Protein AF-A0A0N7LR91-F1 (afdb_monomer)

Solvent-accessible surface area (backbone atoms only — not comparable to full-atom values): 4216 Å² total; per-residue (Å²): 130,92,74,94,80,82,85,76,70,86,70,67,61,40,63,64,93,68,70,50,75,52,75,53,70,53,70,50,73,45,97,83,61,26,35,42,34,45,32,46,34,43,37,35,34,87,72,77,41,93,42,57,69,46,44,77,48,78,44,82,46,78,42,85,64,129

Foldseek 3Di:
DDDDDDDDDPLPDQQDDDKDKDKDKDKDQDPQRKIWMKMKMKIHRVPPHPHTPIDIDIDIDIGDDD

Mean predicted aligned error: 5.53 Å

Structure (mmCIF, N/CA/C/O backbone):
data_AF-A0A0N7LR91-F1
#
_entry.id   AF-A0A0N7LR91-F1
#
loop_
_atom_site.group_PDB
_atom_site.id
_atom_site.type_symbol
_atom_site.label_atom_id
_atom_site.label_alt_id
_atom_site.label_comp_id
_atom_site.label_asym_id
_atom_site.label_entity_id
_atom_site.label_seq_id
_atom_site.pdbx_PDB_ins_code
_atom_site.Cartn_x
_atom_site.Cartn_y
_atom_site.Cartn_z
_atom_site.occupancy
_atom_site.B_iso_or_equiv
_atom_site.auth_seq_id
_atom_site.auth_comp_id
_atom_site.auth_asym_id
_atom_site.auth_atom_id
_atom_site.pdbx_PDB_model_num
ATOM 1 N N . MET A 1 1 ? 1.498 -10.608 4.367 1.00 48.59 1 MET A N 1
ATOM 2 C CA . MET A 1 1 ? 0.117 -10.473 4.879 1.00 48.59 1 MET A CA 1
ATOM 3 C C . MET A 1 1 ? -0.796 -11.200 3.911 1.00 48.59 1 MET A C 1
ATOM 5 O O . MET A 1 1 ? -0.788 -10.813 2.747 1.00 48.59 1 MET A O 1
ATOM 9 N N . PRO A 1 2 ? -1.504 -12.256 4.335 1.00 58.34 2 PRO A N 1
ATOM 10 C CA . PRO A 1 2 ? -2.554 -12.836 3.510 1.00 58.34 2 PRO A CA 1
ATOM 11 C C . PRO A 1 2 ? -3.656 -11.790 3.304 1.00 58.34 2 PRO A C 1
ATOM 13 O O . PRO A 1 2 ? -3.962 -11.011 4.207 1.00 58.34 2 PRO A O 1
ATOM 16 N N . GLY A 1 3 ? -4.200 -11.729 2.098 1.00 58.00 3 GLY A N 1
ATOM 17 C CA . GLY A 1 3 ? -5.213 -10.760 1.711 1.00 58.00 3 GLY A CA 1
ATOM 18 C C . GLY A 1 3 ? -5.839 -11.169 0.388 1.00 58.00 3 GLY A C 1
ATOM 19 O O . GLY A 1 3 ? -5.220 -11.884 -0.399 1.00 58.00 3 GLY A O 1
ATOM 20 N N . TYR A 1 4 ? -7.073 -10.738 0.156 1.00 66.81 4 TYR A N 1
ATOM 21 C CA . TYR A 1 4 ? -7.733 -10.928 -1.128 1.00 66.81 4 TYR A CA 1
ATOM 22 C C . TYR A 1 4 ? -7.145 -9.945 -2.147 1.00 66.81 4 TYR A C 1
ATOM 24 O O . TYR A 1 4 ? -7.153 -8.734 -1.918 1.00 66.81 4 TYR A O 1
ATOM 32 N N . PHE A 1 5 ? -6.616 -10.466 -3.253 1.00 66.50 5 PHE A N 1
ATOM 33 C CA . PHE A 1 5 ? -6.110 -9.674 -4.371 1.00 66.50 5 PHE A CA 1
ATOM 34 C C . PHE A 1 5 ? -6.912 -10.013 -5.624 1.00 66.50 5 PHE A C 1
ATOM 36 O O . PHE A 1 5 ? -6.881 -11.148 -6.092 1.00 66.50 5 PHE A O 1
ATOM 43 N N . SER A 1 6 ? -7.606 -9.017 -6.170 1.00 66.44 6 SER A N 1
ATOM 44 C CA . SER A 1 6 ? -8.243 -9.106 -7.482 1.00 66.44 6 SER A CA 1
ATOM 45 C C . SER A 1 6 ? -7.386 -8.335 -8.476 1.00 66.44 6 SER A C 1
ATOM 47 O O . SER A 1 6 ? -7.266 -7.114 -8.371 1.00 66.44 6 SER A O 1
ATOM 49 N N . LYS A 1 7 ? -6.764 -9.044 -9.422 1.00 59.66 7 LYS A N 1
ATOM 50 C CA . LYS A 1 7 ? -6.018 -8.423 -10.523 1.00 59.66 7 LYS A CA 1
ATOM 51 C C . LYS A 1 7 ? -7.028 -7.784 -11.482 1.00 59.66 7 LYS A C 1
ATOM 53 O O . LYS A 1 7 ? -7.945 -8.469 -11.920 1.00 59.66 7 LYS A O 1
ATOM 58 N N . SER A 1 8 ? -6.864 -6.502 -11.801 1.00 54.34 8 SER A N 1
ATOM 59 C CA . SER A 1 8 ? -7.605 -5.856 -12.892 1.00 54.34 8 SER A CA 1
ATOM 60 C C . SER A 1 8 ? -6.676 -5.769 -14.101 1.00 54.34 8 SER A C 1
ATOM 62 O O . SER A 1 8 ? -5.610 -5.170 -13.979 1.00 54.34 8 SER A O 1
ATOM 64 N N . GLU A 1 9 ? -7.073 -6.398 -15.210 1.00 59.69 9 GLU A N 1
ATOM 65 C CA . GLU A 1 9 ? -6.369 -6.507 -16.502 1.00 59.69 9 GLU A CA 1
ATOM 66 C C . GLU A 1 9 ? -4.941 -7.106 -16.486 1.00 59.69 9 GLU A C 1
ATOM 68 O O . GLU A 1 9 ? -4.209 -7.112 -15.486 1.00 59.69 9 GLU A O 1
ATOM 73 N N . GLU A 1 10 ? -4.522 -7.661 -17.629 1.00 64.56 10 GLU A N 1
ATOM 74 C CA . GLU A 1 10 ? -3.193 -8.272 -17.810 1.00 64.56 10 GLU A CA 1
ATOM 75 C C . GLU A 1 10 ? -2.028 -7.266 -17.7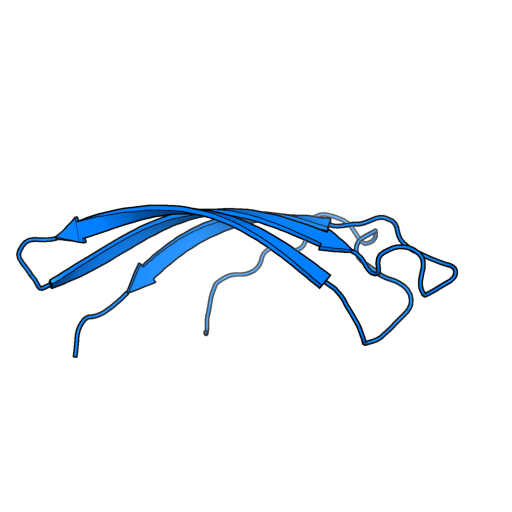68 1.00 64.56 10 GLU A C 1
ATOM 77 O O . GLU A 1 10 ? -0.890 -7.676 -17.554 1.00 64.56 10 GLU A O 1
ATOM 82 N N . LEU A 1 11 ? -2.310 -5.960 -17.824 1.00 64.38 11 LEU A N 1
ATOM 83 C CA . LEU A 1 11 ? -1.354 -4.843 -17.928 1.00 64.38 11 LEU A CA 1
ATOM 84 C C . LEU A 1 11 ? -0.519 -4.544 -16.659 1.00 64.38 11 LEU A C 1
ATOM 86 O O . LEU A 1 11 ? 0.017 -3.453 -16.508 1.00 64.38 11 LEU A O 1
ATOM 90 N N . ASN A 1 12 ? -0.409 -5.490 -15.723 1.00 71.00 12 ASN A N 1
ATOM 91 C CA 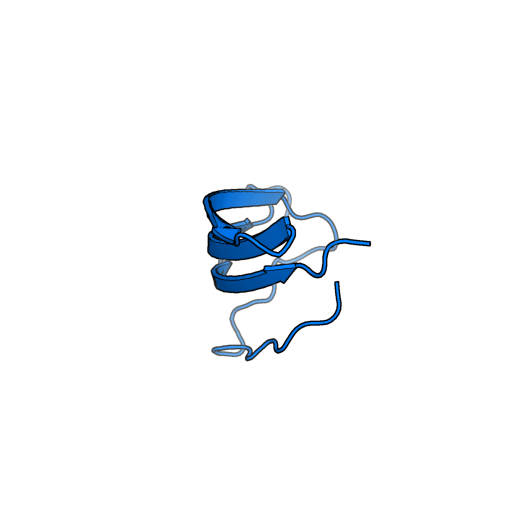. ASN A 1 12 ? 0.296 -5.306 -14.443 1.00 71.00 12 ASN A CA 1
ATOM 92 C C . ASN A 1 12 ? 1.714 -5.907 -14.425 1.00 71.00 12 ASN A C 1
ATOM 94 O O . ASN A 1 12 ? 2.292 -6.069 -13.344 1.00 71.00 12 ASN A O 1
ATOM 98 N N . ASP A 1 13 ? 2.253 -6.288 -15.585 1.00 81.88 13 ASP A N 1
ATOM 99 C CA . ASP A 1 13 ? 3.666 -6.641 -15.698 1.00 81.88 13 ASP A CA 1
ATOM 100 C C . ASP A 1 13 ? 4.519 -5.374 -15.557 1.00 81.88 13 ASP A C 1
ATOM 102 O O . ASP A 1 13 ? 4.332 -4.401 -16.277 1.00 81.88 13 ASP A O 1
ATOM 106 N N . LEU A 1 14 ? 5.431 -5.372 -14.587 1.00 84.75 14 LEU A N 1
ATOM 107 C CA . LEU A 1 14 ? 6.320 -4.247 -14.293 1.00 84.75 14 LEU A CA 1
ATOM 108 C C . LEU A 1 14 ? 7.746 -4.498 -14.799 1.00 84.75 14 LEU A C 1
ATOM 110 O O . LEU A 1 14 ? 8.680 -3.877 -14.302 1.00 84.75 14 LEU A O 1
ATOM 114 N N . GLY A 1 15 ? 7.939 -5.444 -15.720 1.00 82.62 15 GLY A N 1
ATOM 115 C CA . GLY A 1 15 ? 9.189 -5.647 -16.455 1.00 82.62 15 GLY A CA 1
ATOM 116 C C . GLY A 1 15 ? 10.356 -6.237 -15.654 1.00 82.62 15 GLY A C 1
ATOM 117 O O . GLY A 1 15 ? 11.409 -6.507 -16.225 1.00 82.62 15 GLY A O 1
ATOM 118 N N . GLY A 1 16 ? 10.217 -6.448 -14.343 1.00 84.00 16 GLY A N 1
ATOM 119 C CA . GLY A 1 16 ? 11.299 -6.930 -13.483 1.00 84.00 16 GLY A CA 1
ATOM 120 C C . GLY A 1 16 ? 10.846 -7.313 -12.077 1.00 84.00 16 GLY A C 1
ATOM 121 O O . GLY A 1 16 ? 9.673 -7.182 -11.727 1.00 84.00 16 GLY A O 1
ATOM 122 N N . SER A 1 17 ? 11.786 -7.799 -11.259 1.00 86.50 17 SER A N 1
ATOM 123 C CA . SER A 1 17 ? 11.542 -8.295 -9.893 1.00 86.50 17 SER A CA 1
ATOM 124 C C . SER A 1 17 ? 11.678 -7.234 -8.796 1.00 86.50 17 SER A C 1
ATOM 126 O O . SER A 1 17 ? 11.141 -7.437 -7.708 1.00 86.50 17 SER A O 1
ATOM 128 N N . PHE A 1 18 ? 12.345 -6.110 -9.070 1.00 88.75 18 PHE A N 1
ATOM 129 C CA . PHE A 1 18 ? 12.470 -4.984 -8.146 1.00 88.75 18 PHE A CA 1
ATOM 130 C C . PHE A 1 18 ? 11.403 -3.925 -8.433 1.00 88.75 18 PHE A C 1
ATOM 132 O O . PHE A 1 18 ? 11.304 -3.427 -9.551 1.00 88.75 18 PHE A O 1
ATOM 139 N N . GLN A 1 19 ? 10.605 -3.561 -7.427 1.00 91.69 19 GLN A N 1
ATOM 140 C CA . GLN A 1 19 ? 9.582 -2.521 -7.544 1.00 91.69 19 GLN A CA 1
ATOM 141 C C . GLN A 1 19 ? 9.523 -1.672 -6.278 1.00 91.69 19 GLN A C 1
ATOM 143 O O . GLN A 1 19 ? 9.738 -2.146 -5.163 1.00 91.69 19 GLN A O 1
ATOM 148 N N . ILE A 1 20 ? 9.146 -0.415 -6.461 1.00 94.44 20 ILE A N 1
ATOM 149 C CA . ILE A 1 20 ? 8.944 0.572 -5.409 1.00 94.44 20 ILE A CA 1
ATOM 150 C C . ILE A 1 20 ? 7.441 0.726 -5.195 1.00 94.44 20 ILE A C 1
ATOM 152 O O . ILE A 1 20 ? 6.666 0.780 -6.152 1.00 94.44 20 ILE A O 1
ATOM 156 N N . ARG A 1 21 ? 7.015 0.793 -3.930 1.00 94.75 21 ARG A N 1
ATOM 157 C CA . ARG A 1 21 ? 5.620 1.043 -3.561 1.00 94.75 21 ARG A CA 1
ATOM 158 C C . ARG A 1 21 ? 5.509 2.337 -2.768 1.00 94.75 21 ARG A C 1
ATOM 160 O O . ARG A 1 21 ? 6.013 2.416 -1.652 1.00 94.75 21 ARG A O 1
ATOM 167 N N . SER A 1 22 ? 4.750 3.280 -3.305 1.00 95.75 22 SER A N 1
ATOM 168 C CA . SER A 1 22 ? 4.259 4.451 -2.582 1.00 95.75 22 SER A CA 1
ATOM 169 C C . SER A 1 22 ? 2.895 4.126 -1.978 1.00 95.75 22 SER A C 1
ATOM 171 O O . SER A 1 22 ? 2.036 3.548 -2.649 1.00 95.75 22 SER A O 1
ATOM 173 N N . LEU A 1 23 ? 2.687 4.470 -0.708 1.00 97.00 23 LEU A N 1
ATOM 174 C CA . LEU A 1 23 ? 1.448 4.194 0.018 1.00 97.00 23 LEU A CA 1
ATOM 175 C C . LEU A 1 23 ? 1.042 5.415 0.838 1.00 97.00 23 LEU A C 1
ATOM 177 O O . LEU A 1 23 ? 1.845 5.936 1.607 1.00 97.00 23 LEU A O 1
ATOM 181 N N . LEU A 1 24 ? -0.226 5.803 0.717 1.00 98.06 24 LEU A N 1
ATOM 182 C CA . LEU A 1 24 ? -0.885 6.718 1.642 1.00 98.06 24 LEU A CA 1
ATOM 183 C C . LEU A 1 24 ? -2.056 5.980 2.286 1.00 98.06 24 LEU A C 1
ATOM 185 O O . LEU A 1 24 ? -2.900 5.421 1.586 1.00 98.06 24 LEU A O 1
ATOM 189 N N . GLY A 1 25 ? -2.100 5.963 3.615 1.00 97.25 25 GLY A N 1
ATOM 190 C CA . GLY A 1 25 ? -3.127 5.250 4.362 1.00 97.25 25 GLY A CA 1
ATOM 191 C C . GLY A 1 25 ? -3.592 6.016 5.587 1.00 97.25 25 GLY A C 1
ATOM 192 O O . GLY A 1 25 ? -2.816 6.727 6.221 1.00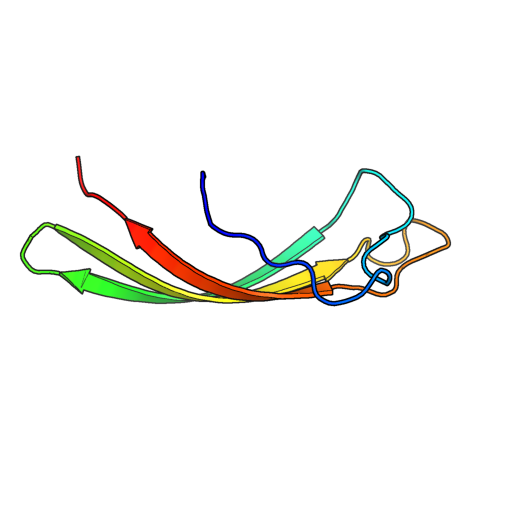 97.25 25 GLY A O 1
ATOM 193 N N . VAL A 1 26 ? -4.864 5.825 5.920 1.00 98.12 26 VAL A N 1
ATOM 194 C CA . VAL A 1 26 ? -5.493 6.318 7.146 1.00 98.12 26 VAL A CA 1
ATOM 195 C C . VAL A 1 26 ? -6.100 5.144 7.897 1.00 98.12 26 VAL A C 1
ATOM 197 O O . VAL A 1 26 ? -6.579 4.180 7.293 1.00 98.12 26 VAL A O 1
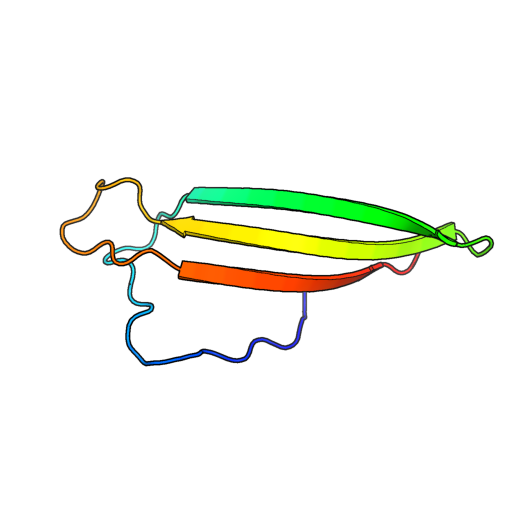ATOM 200 N N . GLY A 1 27 ? -6.064 5.194 9.224 1.00 97.56 27 GLY A N 1
ATOM 201 C CA . GLY A 1 27 ? -6.548 4.099 10.049 1.00 97.56 27 GLY A CA 1
ATOM 202 C C . GLY A 1 27 ? -7.072 4.546 11.398 1.00 97.56 27 GLY A C 1
ATOM 203 O O . GLY A 1 27 ? -6.794 5.648 11.864 1.00 97.56 27 GLY A O 1
ATOM 204 N N . TYR A 1 28 ? -7.832 3.651 12.013 1.00 98.00 28 TYR A N 1
ATOM 205 C CA . TYR A 1 28 ? -8.470 3.840 13.301 1.00 98.00 28 TYR A CA 1
ATOM 206 C C . TYR A 1 28 ? -8.209 2.632 14.201 1.00 98.00 28 TYR A C 1
ATOM 208 O O . TYR A 1 28 ? -8.259 1.481 13.751 1.00 98.00 28 TYR A O 1
ATOM 216 N N . THR A 1 29 ? -7.927 2.902 15.475 1.00 98.19 29 THR A N 1
ATOM 217 C CA . THR A 1 29 ? -7.780 1.871 16.507 1.00 98.19 29 THR A CA 1
ATOM 218 C C . THR A 1 29 ? -9.104 1.729 17.241 1.00 98.19 29 THR A C 1
ATOM 220 O O . THR A 1 29 ? -9.605 2.693 17.808 1.00 98.19 29 THR A O 1
ATOM 223 N N . LEU A 1 30 ? -9.665 0.525 17.215 1.00 97.56 30 LEU A N 1
ATOM 224 C CA . LEU A 1 30 ? -10.891 0.168 17.918 1.00 97.56 30 LEU A CA 1
ATOM 225 C C . LEU A 1 30 ? -10.621 0.035 19.422 1.00 97.56 30 LEU A C 1
ATOM 227 O O . LEU A 1 30 ? -9.499 -0.263 19.828 1.00 97.56 30 LEU A O 1
ATOM 231 N N . ASN A 1 31 ? -11.667 0.135 20.244 1.00 97.50 31 ASN A N 1
ATOM 232 C CA . ASN A 1 31 ? -11.571 -0.051 21.702 1.00 97.50 31 ASN A CA 1
ATOM 233 C C . ASN A 1 31 ? -10.968 -1.413 22.095 1.00 97.50 31 ASN A C 1
ATOM 235 O O . ASN A 1 31 ? -10.306 -1.529 23.117 1.00 97.50 31 ASN A O 1
ATOM 239 N N . SER A 1 32 ? -11.150 -2.433 21.251 1.00 95.19 32 SER A N 1
ATOM 240 C CA . SER A 1 32 ? -10.528 -3.755 21.398 1.00 95.19 32 SER A CA 1
ATOM 241 C C . SER A 1 32 ? -9.012 -3.786 21.123 1.00 95.19 32 SER A C 1
ATOM 243 O O . SER A 1 32 ? -8.426 -4.858 21.124 1.00 95.19 32 SER A O 1
ATOM 245 N N . GLY A 1 33 ? -8.377 -2.670 20.747 1.00 96.69 33 GLY A N 1
ATOM 246 C CA . GLY A 1 33 ? -6.971 -2.596 20.312 1.00 96.69 33 GLY A CA 1
ATOM 247 C C . GLY A 1 33 ? -6.720 -2.991 18.845 1.00 96.69 33 GLY A C 1
ATOM 248 O O . GLY A 1 33 ? -5.723 -2.566 18.241 1.00 96.69 33 GLY A O 1
ATOM 249 N N . ASN A 1 34 ? -7.641 -3.758 18.248 1.00 97.25 34 ASN A N 1
ATOM 250 C CA . ASN A 1 34 ? -7.698 -4.047 16.809 1.00 97.25 34 ASN A CA 1
ATOM 251 C C . ASN A 1 34 ? -7.710 -2.762 15.968 1.00 97.25 34 ASN A C 1
ATOM 253 O O . ASN A 1 34 ? -8.197 -1.725 16.415 1.00 97.25 34 ASN A O 1
ATOM 257 N N . LYS A 1 35 ? -7.205 -2.820 14.732 1.00 97.75 35 LYS A N 1
ATOM 258 C CA . LYS A 1 35 ? -7.108 -1.639 13.856 1.00 97.75 35 LYS A CA 1
ATOM 259 C C . LYS A 1 35 ? -7.754 -1.887 12.502 1.00 97.75 35 LYS A C 1
ATOM 261 O O . LYS A 1 35 ? -7.604 -2.966 11.933 1.00 97.75 35 LYS A O 1
ATOM 266 N N . VAL A 1 36 ? -8.413 -0.865 11.967 1.00 97.19 36 VAL A N 1
ATOM 267 C CA . VAL A 1 36 ? -8.949 -0.845 10.599 1.00 97.19 36 VAL A CA 1
ATOM 268 C C . VAL A 1 36 ? -8.283 0.288 9.837 1.00 97.19 36 VAL A C 1
ATOM 270 O O . VAL A 1 36 ? -8.102 1.371 10.386 1.00 97.19 36 VAL A O 1
ATOM 273 N N . SER A 1 37 ? -7.901 0.059 8.585 1.00 97.69 37 SER A N 1
ATOM 274 C CA . SER A 1 37 ? -7.293 1.096 7.751 1.00 97.69 37 SER A CA 1
ATOM 275 C C . SER A 1 37 ? -7.685 0.963 6.290 1.00 97.69 37 SER A C 1
ATOM 277 O O . SER A 1 37 ? -7.823 -0.154 5.786 1.00 97.69 37 SER A O 1
ATOM 279 N N . VAL A 1 38 ? -7.777 2.104 5.614 1.00 97.31 38 VAL A N 1
ATOM 280 C CA . VAL A 1 38 ? -7.908 2.203 4.159 1.00 97.31 38 VAL A CA 1
ATOM 281 C C . VAL A 1 38 ? -6.646 2.859 3.612 1.00 97.31 38 VAL A C 1
ATOM 283 O O . VAL A 1 38 ? -6.120 3.797 4.213 1.00 97.31 38 VAL A O 1
ATOM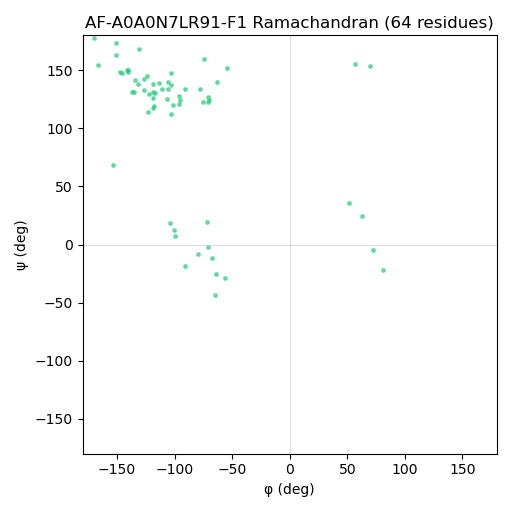 286 N N . ALA A 1 39 ? -6.139 2.363 2.487 1.00 97.00 39 ALA A N 1
ATOM 287 C CA . ALA A 1 39 ? -4.971 2.939 1.836 1.00 97.00 39 ALA A CA 1
ATOM 288 C C . ALA A 1 39 ? -5.097 2.933 0.314 1.00 97.00 39 ALA A C 1
ATOM 290 O O . ALA A 1 39 ? -5.704 2.034 -0.266 1.00 97.00 39 ALA A O 1
ATOM 291 N N . ILE A 1 40 ? -4.462 3.914 -0.319 1.00 95.88 40 ILE A N 1
ATOM 292 C CA . ILE A 1 40 ? -4.175 3.920 -1.751 1.00 95.88 40 ILE A CA 1
ATOM 293 C C . ILE A 1 40 ? -2.691 3.633 -1.949 1.00 95.88 40 ILE A C 1
ATOM 295 O O . ILE A 1 40 ? -1.840 4.106 -1.189 1.00 95.88 40 ILE A O 1
ATOM 299 N N . THR A 1 41 ? -2.369 2.833 -2.959 1.00 95.31 41 THR A N 1
ATOM 300 C CA . THR A 1 41 ? -0.983 2.481 -3.264 1.00 95.31 41 THR A CA 1
ATOM 301 C C . THR A 1 41 ? -0.702 2.602 -4.741 1.00 95.31 41 THR A C 1
ATOM 303 O O . THR A 1 41 ? -1.524 2.176 -5.547 1.00 95.31 41 THR A O 1
ATOM 306 N N . HIS A 1 42 ? 0.493 3.079 -5.064 1.00 93.81 42 HIS A N 1
ATOM 307 C CA . HIS A 1 42 ? 1.067 3.030 -6.398 1.00 93.81 42 HIS A CA 1
ATOM 308 C C . HIS A 1 42 ? 2.333 2.173 -6.356 1.00 93.81 42 HIS A C 1
ATOM 310 O O . HIS A 1 42 ? 3.179 2.364 -5.480 1.00 93.81 42 HIS A O 1
ATOM 316 N N . LYS A 1 43 ? 2.464 1.216 -7.274 1.00 93.06 43 LYS A N 1
ATOM 317 C CA . LYS A 1 43 ? 3.652 0.373 -7.430 1.00 93.06 43 LYS A CA 1
ATOM 318 C C . LYS A 1 43 ? 4.205 0.527 -8.843 1.00 93.06 43 LYS A C 1
ATOM 320 O O . LYS A 1 43 ? 3.461 0.364 -9.801 1.00 93.06 43 LYS A O 1
ATOM 325 N N . SER A 1 44 ? 5.499 0.785 -8.964 1.00 93.25 44 SER A N 1
ATOM 326 C CA . SER A 1 44 ? 6.204 0.915 -10.245 1.00 93.25 44 SER A CA 1
ATOM 327 C C . SER A 1 44 ? 7.665 0.497 -10.088 1.00 93.25 44 SER A C 1
ATOM 329 O O . SER A 1 44 ? 8.118 0.237 -8.974 1.00 93.25 44 SER A O 1
ATOM 331 N N . ASN A 1 45 ? 8.417 0.426 -11.183 1.00 93.44 45 ASN A N 1
ATOM 332 C CA . ASN A 1 45 ? 9.861 0.180 -11.128 1.00 93.44 45 ASN A CA 1
ATOM 333 C C . ASN A 1 45 ? 10.717 1.454 -11.266 1.00 93.44 45 ASN A C 1
ATOM 335 O O . ASN A 1 45 ? 11.937 1.361 -11.394 1.00 93.44 45 ASN A O 1
ATOM 339 N N . ALA A 1 46 ? 10.096 2.639 -11.260 1.00 92.94 46 ALA A N 1
ATOM 340 C CA . ALA A 1 46 ? 10.765 3.931 -11.451 1.00 92.94 46 ALA A CA 1
ATOM 341 C C . ALA A 1 46 ? 11.670 4.006 -12.701 1.00 92.94 46 ALA A C 1
ATOM 343 O O . ALA A 1 46 ? 12.721 4.641 -12.673 1.00 92.94 46 ALA A O 1
ATOM 344 N N . SER A 1 47 ? 11.264 3.349 -13.791 1.00 91.94 47 SER A N 1
ATOM 345 C CA . SER A 1 47 ? 11.994 3.300 -15.067 1.00 91.94 47 SER A CA 1
ATOM 346 C C . SER A 1 47 ? 13.371 2.635 -14.978 1.00 91.94 47 SER A C 1
ATOM 348 O O . SER A 1 47 ? 14.252 2.893 -15.795 1.00 91.94 47 SER A O 1
ATOM 350 N N . THR A 1 48 ? 13.568 1.754 -13.995 1.00 93.19 48 THR A N 1
ATOM 351 C CA . THR A 1 48 ? 14.779 0.922 -13.896 1.00 93.19 48 THR A CA 1
ATOM 352 C C . THR A 1 48 ? 14.746 -0.291 -14.835 1.00 93.19 48 THR A C 1
ATOM 354 O O . THR A 1 48 ? 15.753 -0.985 -14.976 1.00 93.19 48 THR A O 1
ATOM 357 N N . GLN A 1 49 ? 13.606 -0.555 -15.482 1.00 90.12 49 GLN A N 1
ATOM 358 C CA . GLN A 1 49 ? 13.434 -1.536 -16.559 1.00 90.12 49 GLN A CA 1
ATOM 359 C C . GLN A 1 49 ? 12.689 -0.906 -17.747 1.00 90.12 49 GLN A C 1
ATOM 361 O O . GLN A 1 49 ? 12.140 0.188 -17.631 1.00 90.12 49 GLN A O 1
ATOM 366 N N . GLN A 1 50 ? 12.684 -1.610 -18.885 1.00 88.88 50 GLN A N 1
ATOM 367 C CA . GLN A 1 50 ? 12.082 -1.149 -20.140 1.00 88.88 50 GLN A CA 1
ATOM 368 C C . GLN A 1 50 ? 10.557 -0.987 -20.053 1.00 88.88 50 GLN A C 1
ATOM 370 O O . GLN A 1 50 ? 10.026 0.026 -20.497 1.00 88.88 50 GLN A O 1
ATOM 375 N N . GLU A 1 51 ? 9.867 -1.951 -19.444 1.00 88.75 51 GLU A N 1
ATOM 376 C CA . GLU A 1 51 ? 8.415 -1.914 -19.252 1.00 88.75 51 GLU A CA 1
ATOM 377 C C . GLU A 1 51 ? 8.077 -1.385 -17.860 1.00 88.75 51 GLU A C 1
ATOM 379 O O . GLU A 1 51 ? 8.593 -1.890 -16.865 1.00 88.75 51 GLU A O 1
ATOM 384 N N . ASN A 1 52 ? 7.213 -0.371 -17.765 1.00 90.06 52 ASN A N 1
ATOM 385 C CA . ASN A 1 52 ? 6.769 0.192 -16.485 1.00 90.06 52 ASN A CA 1
ATOM 386 C C . ASN A 1 52 ? 5.374 0.837 -16.589 1.00 90.06 52 ASN A C 1
ATOM 388 O O . ASN A 1 52 ? 5.249 2.058 -16.474 1.00 90.06 52 ASN A O 1
ATOM 392 N N . PRO A 1 53 ? 4.306 0.047 -16.783 1.00 90.00 53 PRO A N 1
ATOM 393 C CA . PRO A 1 53 ? 2.945 0.586 -16.814 1.00 90.00 53 PRO A CA 1
ATOM 394 C C . PRO A 1 53 ? 2.528 1.206 -15.470 1.00 90.00 53 PRO A C 1
ATOM 396 O O . PRO A 1 53 ? 1.691 2.107 -15.427 1.00 90.00 53 PRO A O 1
ATOM 399 N N . GLY A 1 54 ? 3.134 0.752 -14.367 1.00 89.69 54 GLY A N 1
ATOM 400 C CA . GLY A 1 54 ? 2.714 1.108 -13.018 1.00 89.69 54 GLY A CA 1
ATOM 401 C C . GLY A 1 54 ? 1.365 0.477 -12.654 1.00 89.69 54 GLY A C 1
ATOM 402 O O . GLY A 1 54 ? 0.540 0.162 -13.503 1.00 89.69 54 GLY A O 1
ATOM 403 N N . VAL A 1 55 ? 1.125 0.267 -11.360 1.00 90.69 55 VAL A N 1
ATOM 404 C CA . VAL A 1 55 ? -0.122 -0.332 -10.864 1.00 90.69 55 VAL A CA 1
ATOM 405 C C . VAL A 1 55 ? -0.631 0.437 -9.661 1.00 90.69 55 VAL A C 1
ATOM 407 O O . VAL A 1 55 ? 0.106 0.663 -8.701 1.00 90.69 55 VAL A O 1
ATOM 410 N N . ASN A 1 56 ? -1.915 0.785 -9.687 1.00 91.50 56 ASN A N 1
ATOM 411 C CA . ASN A 1 56 ? -2.606 1.408 -8.565 1.00 91.50 56 ASN A CA 1
ATOM 412 C C . ASN A 1 56 ? -3.491 0.384 -7.846 1.00 91.50 56 ASN A C 1
ATOM 414 O O . ASN A 1 56 ? -4.017 -0.547 -8.453 1.00 91.50 56 ASN A O 1
ATOM 418 N N . SER A 1 57 ? -3.655 0.524 -6.534 1.00 91.00 57 SER A N 1
ATOM 419 C CA . SER A 1 57 ? -4.541 -0.343 -5.749 1.00 91.00 57 SER A CA 1
ATOM 420 C C . SER A 1 57 ? -5.162 0.410 -4.582 1.00 91.00 57 SER A C 1
ATOM 422 O O . SER A 1 57 ? -4.529 1.290 -3.998 1.00 91.00 57 SER A O 1
ATOM 424 N N . VAL A 1 58 ? -6.379 0.012 -4.216 1.00 92.50 58 VAL A N 1
ATOM 425 C CA . VAL A 1 58 ? -7.043 0.408 -2.971 1.00 92.50 58 VAL A CA 1
ATOM 426 C C . VAL A 1 58 ? -7.016 -0.787 -2.027 1.00 92.50 58 VAL A C 1
ATOM 428 O O . VAL A 1 58 ? -7.290 -1.914 -2.434 1.00 92.50 58 VAL A O 1
ATOM 431 N N . LEU A 1 59 ? -6.660 -0.551 -0.770 1.00 92.75 59 LEU A N 1
ATOM 432 C CA . LEU A 1 59 ? -6.537 -1.576 0.257 1.00 92.75 59 LEU A CA 1
ATOM 433 C C . LEU A 1 59 ? -7.511 -1.287 1.392 1.00 92.75 59 LEU A C 1
ATOM 435 O O . LEU A 1 59 ? -7.508 -0.187 1.941 1.00 92.75 59 LEU A O 1
ATOM 439 N N . LEU A 1 60 ? -8.265 -2.307 1.795 1.00 94.31 60 LEU A N 1
ATOM 440 C CA . LEU A 1 60 ? -8.929 -2.363 3.092 1.00 94.31 60 LEU A CA 1
ATOM 441 C C . LEU A 1 60 ? -8.171 -3.366 3.959 1.00 94.31 60 LEU A C 1
ATOM 443 O O . LEU A 1 60 ? -7.959 -4.509 3.556 1.00 94.31 60 LEU A O 1
ATOM 447 N N . ARG A 1 61 ? -7.738 -2.938 5.144 1.00 94.50 61 ARG A N 1
ATOM 448 C CA . ARG A 1 61 ? -6.955 -3.771 6.058 1.00 94.50 61 ARG A CA 1
ATOM 449 C C . ARG A 1 61 ? -7.589 -3.810 7.437 1.00 94.50 61 ARG A C 1
ATOM 451 O O . ARG A 1 61 ? -7.878 -2.773 8.026 1.00 94.50 61 ARG A O 1
ATOM 458 N N . TYR A 1 62 ? -7.697 -5.024 7.961 1.00 95.06 62 TYR A N 1
ATOM 459 C CA . TYR A 1 62 ? -8.012 -5.311 9.351 1.00 95.06 62 TYR A CA 1
ATOM 460 C C . TYR A 1 62 ? -6.774 -5.896 10.039 1.00 95.06 62 TYR A C 1
ATOM 462 O O . TYR A 1 62 ? -6.098 -6.757 9.477 1.00 95.06 62 TYR A O 1
ATOM 470 N N . HIS A 1 63 ? -6.446 -5.410 11.232 1.00 94.94 63 HIS A N 1
ATOM 471 C CA . HIS A 1 63 ? -5.314 -5.871 12.028 1.00 94.94 63 HIS A CA 1
ATOM 472 C C . HIS A 1 63 ? -5.784 -6.333 13.397 1.00 94.94 63 HIS A C 1
ATOM 474 O O . HIS A 1 63 ? -6.217 -5.517 14.216 1.00 94.94 63 HIS A O 1
ATOM 480 N N . LEU A 1 64 ? -5.630 -7.631 13.632 1.00 94.94 64 LEU A N 1
ATOM 481 C CA . LEU A 1 64 ? -5.822 -8.245 14.935 1.00 94.94 64 LEU A CA 1
ATOM 482 C C 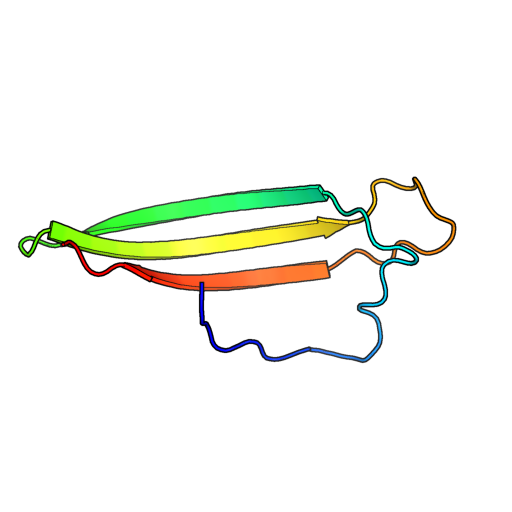. LEU A 1 64 ? -4.690 -7.808 15.866 1.00 94.94 64 LEU A C 1
ATOM 484 O O . LEU A 1 64 ? -3.518 -7.948 15.521 1.00 94.94 64 LEU A O 1
ATOM 488 N N . ALA A 1 65 ? -5.044 -7.225 17.007 1.00 90.19 65 ALA A N 1
ATOM 489 C CA . ALA A 1 65 ? -4.102 -6.989 18.091 1.00 90.19 65 ALA A CA 1
ATOM 490 C C . ALA A 1 65 ? -3.869 -8.306 18.843 1.00 90.19 65 ALA A C 1
ATOM 492 O O . ALA A 1 65 ? -4.825 -9.025 19.130 1.00 90.19 65 ALA A O 1
ATOM 493 N N . PHE A 1 66 ? -2.605 -8.609 19.113 1.00 85.00 66 PHE A N 1
ATOM 494 C CA . PHE A 1 66 ? -2.129 -9.762 19.873 1.00 85.00 66 PHE A CA 1
ATOM 495 C C . PHE A 1 66 ? -1.170 -9.279 20.957 1.00 85.00 66 PHE A C 1
ATOM 497 O O . PHE A 1 66 ? -0.522 -8.228 20.726 1.00 85.00 66 PHE A O 1
#

pLDDT: mean 87.37, std 13.03, range [48.59, 98.19]

Secondary structure (DSSP, 8-state):
--------SSTT--SSS--EEEEEEEEEE-TTS-EEEEEEEEEE-TTSSS----EEEEEEEEE---

Nearest PDB structures (foldseek):
  2erv-assembly2_B  TM=8.947E-01  e=7.336E-02  Pseudomonas aeruginosa
  5kux-assembly1_A  TM=4.148E-01  e=1.686E+00  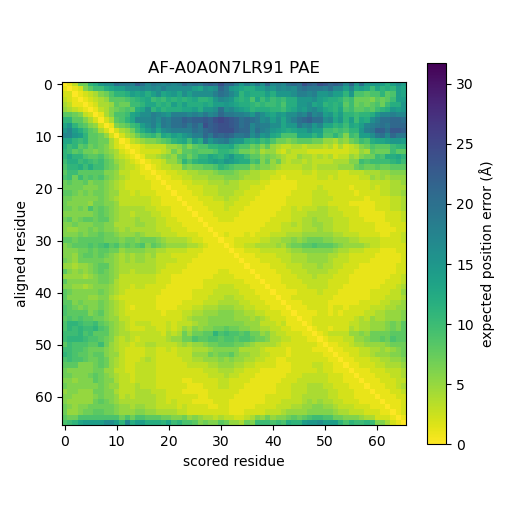synthetic construct
  1qyn-assembly1_C  TM=3.465E-01  e=1.484E+00  Escherichia coli
  8gtn-assembly1_A  TM=4.122E-01  e=4.129E+00  Homo sapiens
  5tse-assembly3_C  TM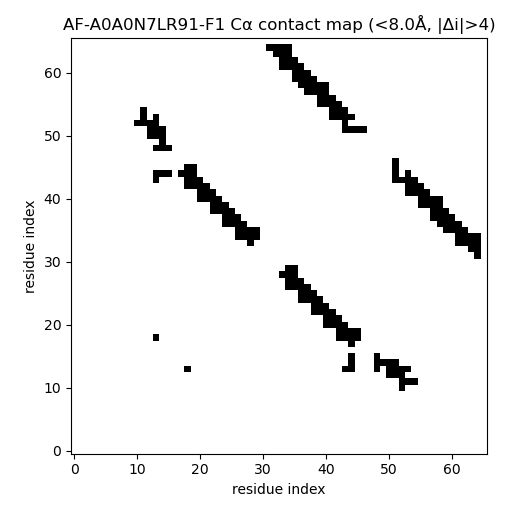=3.316E-01  e=1.305E+00  Acinetoba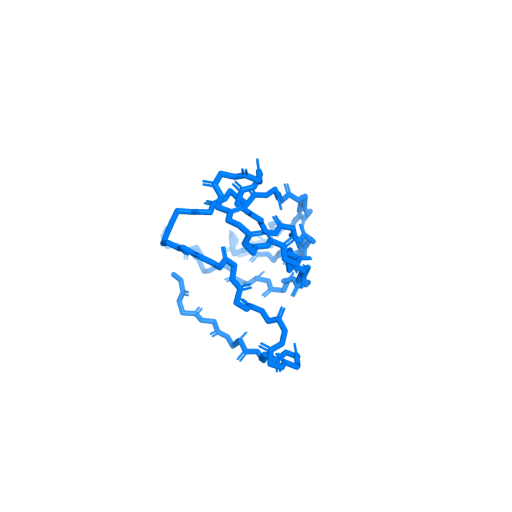cter baumannii

Sequence (66 aa):
MPGYFSKSEELNDLGGSFQIRSLLGVGYTLNSGNKVSVAITHKSNASTQQENPGVNSVLLRYHLAF

Organism: NCBI:txid81569

InterPro domains:
  IPR018550 Lipid A 3-O-deacylase-related [PF09411] (2-64)

Radius of gyration: 14.86 Å; Cα contacts (8 Å, |Δi|>4): 113; chains: 1; bounding box: 26×20×42 Å